Protein AF-A0A7S4FKG0-F1 (afdb_monomer_lite)

pLDDT: mean 72.81, std 17.17, range [28.19, 90.19]

Secondary structure (DSSP, 8-state):
----------------SS------------THHHHHHHHHHHHHHHHHHHHHHHHSTT-EEEEEETTEEEEE----TTS--HHHHHHHHHHHHHHHHHTT---------S--EEEEE-STT--EEEEESHHHHHHHHHH-

Structure (mmCIF, N/CA/C/O backbone):
data_AF-A0A7S4FKG0-F1
#
_entry.id   AF-A0A7S4FKG0-F1
#
loop_
_atom_site.group_PDB
_atom_site.id
_atom_site.type_symbol
_atom_site.label_atom_id
_atom_site.label_alt_id
_atom_site.label_comp_id
_atom_site.label_asym_id
_atom_site.label_entity_id
_atom_site.label_seq_id
_atom_site.pdbx_PDB_ins_code
_atom_site.Cartn_x
_atom_site.Cartn_y
_atom_site.Cartn_z
_atom_site.occupancy
_atom_site.B_iso_or_equiv
_atom_site.auth_seq_id
_atom_site.auth_comp_id
_atom_site.auth_asym_id
_atom_site.auth_atom_id
_atom_site.pdbx_PDB_model_num
ATOM 1 N N . TRP A 1 1 ? -13.469 0.444 3.659 1.00 45.72 1 TRP A N 1
ATOM 2 C CA . TRP A 1 1 ? -13.979 1.817 3.658 1.00 45.72 1 TRP A CA 1
ATOM 3 C C . TRP A 1 1 ? -13.890 2.332 5.076 1.00 45.72 1 TRP A C 1
ATOM 5 O O . TRP A 1 1 ? -14.693 1.904 5.900 1.00 45.72 1 TRP A O 1
ATOM 15 N N . CYS A 1 2 ? -12.915 3.187 5.388 1.00 30.42 2 CYS A N 1
ATOM 16 C CA . CYS A 1 2 ? -12.925 3.907 6.658 1.00 30.42 2 CYS A CA 1
ATOM 17 C C . CYS A 1 2 ? -13.657 5.238 6.437 1.00 30.42 2 CYS A C 1
ATOM 19 O O . CYS A 1 2 ? -13.076 6.315 6.373 1.00 30.42 2 CYS A O 1
ATOM 21 N N . SER A 1 3 ? -14.977 5.160 6.251 1.00 29.14 3 SER A N 1
ATOM 22 C CA . SER A 1 3 ? -15.832 6.344 6.181 1.00 29.14 3 SER A CA 1
ATOM 23 C C . SER A 1 3 ? -16.390 6.629 7.571 1.00 29.14 3 SER A C 1
ATOM 25 O O . SER A 1 3 ? -17.367 6.015 7.997 1.00 29.14 3 SER A O 1
ATOM 27 N N . VAL A 1 4 ? -15.771 7.564 8.293 1.00 29.83 4 VAL A N 1
ATOM 28 C CA . VAL A 1 4 ? -16.298 8.040 9.578 1.00 29.83 4 VAL A CA 1
ATOM 29 C C . VAL A 1 4 ? -17.438 9.021 9.303 1.00 29.83 4 VAL A C 1
ATOM 31 O O . VAL A 1 4 ? -17.215 10.204 9.060 1.00 29.83 4 VAL A O 1
ATOM 34 N N . MET A 1 5 ? -18.681 8.534 9.333 1.00 28.19 5 MET A N 1
ATOM 35 C CA . MET A 1 5 ? -19.872 9.385 9.283 1.00 28.19 5 MET A CA 1
ATOM 36 C C . MET A 1 5 ? -20.449 9.531 10.695 1.00 28.19 5 MET A C 1
ATOM 38 O O . MET A 1 5 ? -21.168 8.663 11.185 1.00 28.19 5 MET A O 1
ATOM 42 N N . ALA A 1 6 ? -20.130 10.636 11.367 1.00 32.50 6 ALA A N 1
ATOM 43 C CA . ALA A 1 6 ? -20.770 11.011 12.624 1.00 32.50 6 ALA A CA 1
ATOM 44 C C . ALA A 1 6 ? -21.981 11.909 12.322 1.00 32.50 6 ALA A C 1
ATOM 46 O O . ALA A 1 6 ? -21.822 13.102 12.072 1.00 32.50 6 ALA A O 1
ATOM 47 N N . VAL A 1 7 ? -23.196 11.349 12.326 1.00 32.44 7 VAL A N 1
ATOM 48 C CA . VAL A 1 7 ? -24.438 12.125 12.154 1.00 32.44 7 VAL A CA 1
ATOM 49 C C . VAL A 1 7 ? -25.259 12.084 13.436 1.00 32.44 7 VAL A C 1
ATOM 51 O O . VAL A 1 7 ? -25.705 11.022 13.862 1.00 32.44 7 VAL A O 1
ATOM 54 N N . GLN A 1 8 ? -25.494 13.254 14.035 1.00 40.50 8 GLN A N 1
ATOM 55 C CA . GLN A 1 8 ? -26.495 13.428 15.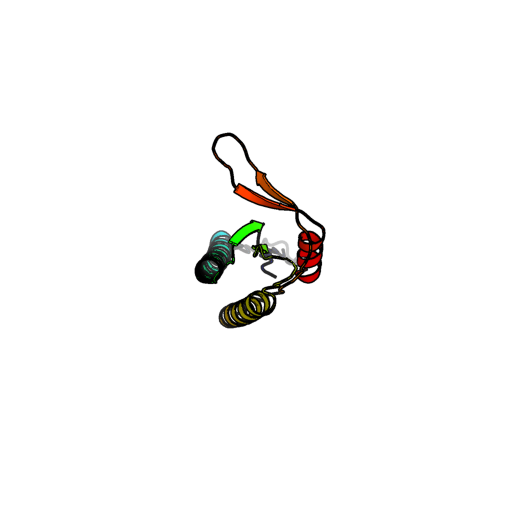085 1.00 40.50 8 GLN A CA 1
ATOM 56 C C . GLN A 1 8 ? -27.766 14.015 14.463 1.00 40.50 8 GLN A C 1
ATOM 58 O O . GLN A 1 8 ? -27.787 15.176 14.064 1.00 40.50 8 GLN A O 1
ATOM 63 N N . LEU A 1 9 ? -28.838 13.224 14.405 1.00 38.06 9 LEU A N 1
ATOM 64 C CA . LEU A 1 9 ? -30.168 13.716 14.051 1.00 38.06 9 LEU A CA 1
ATOM 65 C C . LEU A 1 9 ? -30.942 14.014 15.337 1.00 38.06 9 LEU A C 1
ATOM 67 O O . LEU A 1 9 ? -31.297 13.107 16.088 1.00 38.06 9 LEU A O 1
ATOM 71 N N . CYS A 1 10 ? -31.206 15.293 15.595 1.00 40.88 10 CYS A N 1
ATOM 72 C CA . CYS A 1 10 ? -32.186 15.703 16.593 1.00 40.88 10 CYS A CA 1
ATOM 73 C C . CYS A 1 10 ? -33.566 15.693 15.932 1.00 40.88 10 CYS A C 1
ATOM 75 O O . CYS A 1 10 ? -33.841 16.520 15.067 1.00 40.88 10 CYS A O 1
ATOM 77 N N . HIS A 1 11 ? -34.440 14.777 16.344 1.00 37.06 11 HIS A N 1
ATOM 78 C CA . HIS A 1 11 ? -35.851 14.843 15.989 1.00 37.06 11 HIS A CA 1
ATOM 79 C C . HIS A 1 11 ? -36.586 15.623 17.084 1.00 37.06 11 HIS A C 1
ATOM 81 O O . HIS A 1 11 ? -36.744 15.127 18.199 1.00 37.06 11 HIS A O 1
ATOM 87 N N . SER A 1 12 ? -37.044 16.842 16.797 1.00 41.50 12 SER A N 1
ATOM 88 C CA . SER A 1 12 ? -38.131 17.434 17.580 1.00 41.50 12 SER A CA 1
ATOM 89 C C . SER A 1 12 ? -39.399 16.679 17.199 1.00 41.50 12 SER A C 1
ATOM 91 O O . SER A 1 12 ? -39.858 16.812 16.063 1.00 41.50 12 SER A O 1
ATOM 93 N N . SER A 1 13 ? -39.936 15.833 18.087 1.00 40.78 13 SER A N 1
ATOM 94 C CA . SER A 1 13 ? -41.234 15.214 17.817 1.00 40.78 13 SER A CA 1
ATOM 95 C C . SER A 1 13 ? -42.268 16.301 17.556 1.00 40.78 13 SER A C 1
ATOM 97 O O . SER A 1 13 ? -42.317 17.310 18.263 1.00 40.78 13 SER A O 1
ATOM 99 N N . LEU A 1 14 ? -43.035 16.073 16.492 1.00 46.00 14 LEU A N 1
ATOM 100 C CA . LEU A 1 14 ? -44.157 16.877 16.047 1.00 46.00 14 LEU A CA 1
ATOM 101 C C . LEU A 1 14 ? -45.043 17.318 17.215 1.00 46.00 14 LEU A C 1
ATOM 103 O O . LEU A 1 14 ? -45.278 16.539 18.133 1.00 46.00 14 LEU A O 1
ATOM 107 N N . HIS A 1 15 ? -45.540 18.553 17.102 1.00 46.03 15 HIS A N 1
ATOM 108 C CA . HIS A 1 15 ? -46.751 19.083 17.729 1.00 46.03 15 HIS A CA 1
ATOM 109 C C . HIS A 1 15 ? -47.510 18.086 18.619 1.00 46.03 15 HIS A C 1
ATOM 111 O O . HIS A 1 15 ? -48.328 17.307 18.133 1.00 46.03 15 HIS A O 1
ATOM 117 N N . ASP A 1 16 ? -47.313 18.193 19.932 1.00 41.66 16 ASP A N 1
ATOM 118 C CA . ASP A 1 16 ? -48.343 17.781 20.876 1.00 41.66 16 ASP A CA 1
ATOM 119 C C . ASP A 1 16 ? -49.421 18.872 20.845 1.00 41.66 16 ASP A C 1
ATOM 121 O O . ASP A 1 16 ? -49.157 20.042 21.133 1.00 41.66 16 ASP A O 1
ATOM 125 N N . SER A 1 17 ? -50.650 18.520 20.466 1.00 52.38 17 SER A N 1
ATOM 126 C CA . SER A 1 17 ? -51.819 19.421 20.401 1.00 52.38 17 SER A CA 1
ATOM 127 C C . SER A 1 17 ? -52.256 19.9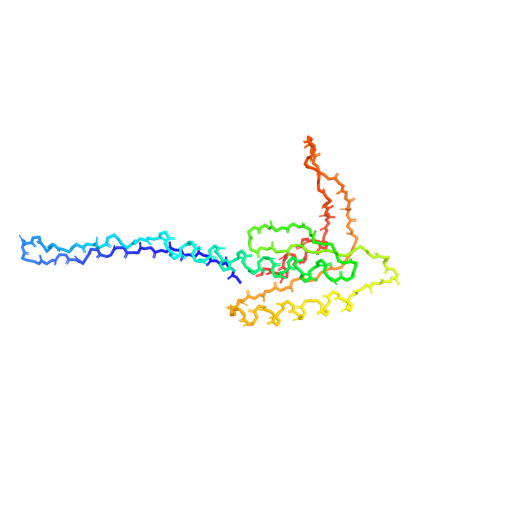89 21.764 1.00 52.38 17 SER A C 1
ATOM 129 O O . SER A 1 17 ? -53.303 20.622 21.882 1.00 52.38 17 SER A O 1
ATOM 131 N N . THR A 1 18 ? -51.454 19.800 22.806 1.00 56.50 18 THR A N 1
ATOM 132 C CA . THR A 1 18 ? -51.610 20.432 24.110 1.00 56.50 18 THR A CA 1
ATOM 133 C C . THR A 1 18 ? -50.400 21.329 24.327 1.00 56.50 18 THR A C 1
ATOM 135 O O . THR A 1 18 ? -49.311 20.817 24.556 1.00 56.50 18 THR A O 1
ATOM 138 N N . GLY A 1 19 ? -50.571 22.651 24.232 1.00 49.22 19 GLY A N 1
ATOM 139 C CA . GLY A 1 19 ? -49.508 23.666 24.308 1.00 49.22 19 GLY A CA 1
ATOM 140 C C . GLY A 1 19 ? -48.749 23.751 25.640 1.00 49.22 19 GLY A C 1
ATOM 141 O O . GLY A 1 19 ? -48.684 24.815 26.250 1.00 49.22 19 GLY A O 1
ATOM 142 N N . LYS A 1 20 ? -48.158 22.649 26.102 1.00 50.06 20 LYS A N 1
ATOM 143 C CA . LYS A 1 20 ? -47.177 22.602 27.180 1.00 50.06 20 LYS A CA 1
ATOM 144 C C . LYS A 1 20 ? -45.810 22.279 26.577 1.00 50.06 20 LYS A C 1
ATOM 146 O O . LYS A 1 20 ? -45.692 21.292 25.857 1.00 50.06 20 LYS A O 1
ATOM 151 N N . PRO A 1 21 ? -44.765 23.067 26.877 1.00 45.41 21 PRO A N 1
ATOM 152 C CA . PRO A 1 21 ? -43.414 22.720 26.472 1.00 45.41 21 PRO A CA 1
ATOM 153 C C . PRO A 1 21 ? -42.989 21.456 27.226 1.00 45.41 21 PRO A C 1
ATOM 155 O O . PRO A 1 21 ? -42.754 21.489 28.433 1.00 45.41 21 PRO A O 1
ATOM 158 N N . SER A 1 22 ? -42.894 20.324 26.528 1.00 47.12 22 SER A N 1
ATOM 159 C CA . SER A 1 22 ? -42.183 19.160 27.046 1.00 47.12 22 SER A CA 1
ATOM 160 C C . SER A 1 22 ? -40.712 19.547 27.193 1.00 47.12 22 SER A C 1
ATOM 162 O O . SER A 1 22 ? -40.046 19.833 26.195 1.00 47.12 22 SER A O 1
ATOM 164 N N . SER A 1 23 ? -40.190 19.574 28.422 1.00 48.03 23 SER A N 1
ATOM 165 C CA . SER A 1 23 ? -38.763 19.763 28.698 1.00 48.03 23 SER A CA 1
ATOM 166 C C . SER A 1 23 ? -37.979 18.504 28.310 1.00 48.03 23 SER A C 1
ATOM 168 O O . SER A 1 23 ? -37.405 17.797 29.136 1.00 48.03 23 SER A O 1
ATOM 170 N N . GLY A 1 24 ? -37.946 18.208 27.012 1.00 44.44 24 GLY A N 1
ATOM 171 C CA . GLY A 1 24 ? -37.021 17.251 26.431 1.00 44.44 24 GLY A CA 1
ATOM 172 C C . GLY A 1 24 ? -35.612 17.818 26.540 1.00 44.44 24 GLY A C 1
ATOM 173 O O . GLY A 1 24 ? -35.127 18.476 25.625 1.00 44.44 24 GLY A O 1
ATOM 174 N N . SER A 1 25 ? -34.962 17.604 27.685 1.00 41.88 25 SER A N 1
ATOM 175 C CA . SER A 1 25 ? -33.528 17.827 27.838 1.00 41.88 25 SER A CA 1
ATOM 176 C C . SER A 1 25 ? -32.816 16.899 26.857 1.00 41.88 25 SER A C 1
ATOM 178 O O . SER A 1 25 ? -32.592 15.720 27.134 1.00 41.88 25 SER A O 1
ATOM 180 N N . CYS A 1 26 ? -32.492 17.426 25.677 1.00 45.19 26 CYS A N 1
ATOM 181 C CA . CYS A 1 26 ? -31.544 16.800 24.776 1.00 45.19 26 CYS A CA 1
ATOM 182 C C . CYS A 1 26 ? -30.205 16.807 25.520 1.00 45.19 26 CYS A C 1
ATOM 184 O O . CYS A 1 26 ? -29.524 17.834 25.596 1.00 45.19 26 CYS A O 1
ATOM 186 N N . LYS A 1 27 ? -29.881 15.695 26.192 1.00 48.22 27 LYS A N 1
ATOM 187 C CA . LYS A 1 27 ? -28.590 15.523 26.857 1.00 48.22 27 LYS A CA 1
ATOM 188 C C . LYS A 1 27 ? -27.532 15.790 25.791 1.00 48.22 27 LYS A C 1
ATOM 190 O O . LYS A 1 27 ? -27.527 15.108 24.772 1.00 48.22 27 LYS A O 1
ATOM 195 N N . ARG A 1 28 ? -26.660 16.782 26.013 1.00 46.00 28 ARG A N 1
ATOM 196 C CA . ARG A 1 28 ? -25.444 16.991 25.214 1.00 46.00 28 ARG A CA 1
ATOM 197 C C . ARG A 1 28 ? -24.612 15.712 25.296 1.00 46.00 28 ARG A C 1
ATOM 199 O O . ARG A 1 28 ? -23.788 15.556 26.193 1.00 46.00 28 ARG A O 1
ATOM 206 N N . THR A 1 29 ? -24.866 14.755 24.417 1.00 54.12 29 THR A N 1
ATOM 207 C CA . THR A 1 29 ? -24.003 13.597 24.248 1.00 54.12 29 THR A CA 1
ATOM 208 C C . THR A 1 29 ? -22.719 14.098 23.622 1.00 54.12 29 THR A C 1
ATOM 210 O O . THR A 1 29 ? -22.731 14.764 22.593 1.00 54.12 29 THR A O 1
ATOM 213 N N . ASN A 1 30 ? -21.618 13.852 24.321 1.00 58.81 30 ASN A N 1
ATOM 214 C CA . ASN A 1 30 ? -20.293 14.347 23.997 1.00 58.81 30 ASN A CA 1
ATOM 215 C C . ASN A 1 30 ? -19.782 13.653 22.716 1.00 58.81 30 ASN A C 1
ATOM 217 O O . ASN A 1 30 ? -19.162 12.594 22.789 1.00 58.81 30 ASN A O 1
ATOM 221 N N . ILE A 1 31 ? -20.113 14.234 21.556 1.00 54.53 31 ILE A N 1
ATOM 222 C CA . ILE A 1 31 ? -19.832 13.747 20.185 1.00 54.53 31 ILE A CA 1
ATOM 223 C C . ILE A 1 31 ? -18.324 13.561 19.936 1.00 54.53 31 ILE A C 1
ATOM 225 O O . ILE A 1 31 ? -17.920 12.839 19.031 1.00 54.53 31 ILE A O 1
ATOM 229 N N . LEU A 1 32 ? -17.485 14.172 20.775 1.00 62.31 32 LEU A N 1
ATOM 230 C CA . LEU A 1 32 ? -16.035 14.039 20.709 1.00 62.31 32 LEU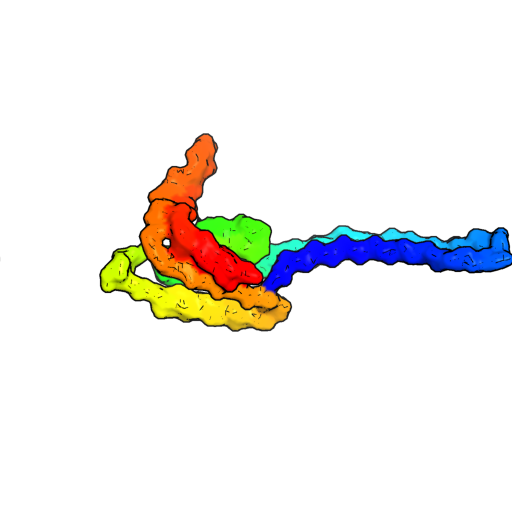 A CA 1
ATOM 231 C C . LEU A 1 32 ? -15.574 12.604 20.991 1.00 62.31 32 LEU A C 1
ATOM 233 O O . LEU A 1 32 ? -14.690 12.117 20.299 1.00 62.31 32 LEU A O 1
ATOM 237 N N . ARG A 1 33 ? -16.222 11.873 21.911 1.00 70.44 33 ARG A N 1
ATOM 238 C CA . ARG A 1 33 ? -15.737 10.535 22.303 1.00 70.44 33 ARG A CA 1
ATOM 239 C C . ARG A 1 33 ? -15.835 9.485 21.182 1.00 70.44 33 ARG A C 1
ATOM 241 O O . ARG A 1 33 ? -14.880 8.733 21.012 1.00 70.44 33 ARG A O 1
ATOM 248 N N . PRO A 1 34 ? -16.943 9.385 20.413 1.00 71.94 34 PRO A N 1
ATOM 249 C CA . PRO A 1 34 ? -16.997 8.480 19.262 1.00 71.94 34 PRO A CA 1
ATOM 250 C C . PRO A 1 34 ? -15.999 8.837 18.154 1.00 71.94 34 PRO A C 1
ATOM 252 O O . PRO A 1 34 ? -15.433 7.937 17.542 1.00 71.94 34 PRO A O 1
ATOM 255 N N . LEU A 1 35 ? -15.764 10.132 17.914 1.00 72.81 35 LEU A N 1
ATOM 256 C CA . LEU A 1 35 ? -14.808 10.595 16.907 1.00 72.81 35 LEU A CA 1
ATOM 257 C C . LEU A 1 35 ? -13.360 10.292 17.315 1.00 72.81 35 LEU A C 1
ATOM 259 O O . LEU A 1 35 ? -12.603 9.760 16.513 1.00 72.81 35 LEU A O 1
ATOM 263 N N . GLU A 1 36 ? -12.992 10.585 18.563 1.00 78.62 36 GLU A N 1
ATOM 264 C CA . GLU A 1 36 ? -11.676 10.263 19.132 1.00 78.62 36 GLU A CA 1
ATOM 265 C C . GLU A 1 36 ? -11.387 8.763 19.049 1.00 78.62 36 GLU A C 1
ATOM 267 O O . GLU A 1 36 ? -10.291 8.365 18.664 1.00 78.62 36 GLU A O 1
ATOM 272 N N . ARG A 1 37 ? -12.389 7.924 19.343 1.00 79.00 37 ARG A N 1
ATOM 273 C CA . ARG A 1 37 ? -12.258 6.471 19.212 1.00 79.00 37 ARG A CA 1
ATOM 274 C C . ARG A 1 37 ? -12.027 6.043 17.763 1.00 79.00 37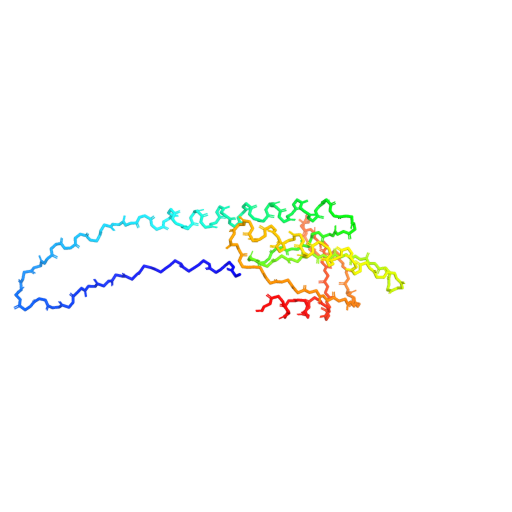 ARG A C 1
ATOM 276 O O . ARG A 1 37 ? -11.115 5.265 17.519 1.00 79.00 37 ARG A O 1
ATOM 283 N N . ALA A 1 38 ? -12.801 6.571 16.814 1.00 77.19 38 ALA A N 1
ATOM 284 C CA . ALA A 1 38 ? -12.644 6.235 15.398 1.00 77.19 38 ALA A CA 1
ATOM 285 C C . ALA A 1 38 ? -11.270 6.663 14.850 1.00 77.19 38 ALA A C 1
ATOM 287 O O . ALA A 1 38 ? -10.636 5.915 14.112 1.00 77.19 38 ALA A O 1
ATOM 288 N N . LEU A 1 39 ? -10.785 7.845 15.249 1.00 79.94 39 LEU A N 1
ATOM 289 C CA . LEU A 1 39 ? -9.446 8.319 14.891 1.00 79.94 39 LEU A CA 1
ATOM 290 C C . LEU A 1 39 ? -8.348 7.444 15.506 1.00 79.94 39 LEU A C 1
ATOM 292 O O . LEU A 1 39 ? -7.379 7.136 14.821 1.00 79.94 39 LEU A O 1
ATOM 296 N N . SER A 1 40 ? -8.515 7.013 16.760 1.00 83.56 40 SER A N 1
ATOM 297 C CA . SER A 1 40 ? -7.580 6.098 17.427 1.00 83.56 40 SER A CA 1
ATOM 298 C C . SER A 1 40 ? -7.517 4.741 16.725 1.00 83.56 40 SER A C 1
ATOM 300 O O . SER A 1 40 ? -6.430 4.241 16.465 1.00 83.56 40 SER A O 1
ATOM 302 N N . GLU A 1 41 ? -8.666 4.157 16.375 1.00 82.19 41 GLU A N 1
ATOM 303 C CA . GLU A 1 41 ? -8.733 2.876 15.657 1.00 82.19 41 GLU A CA 1
ATOM 304 C C . GLU A 1 41 ? -8.097 2.973 14.262 1.00 82.19 41 GLU A C 1
ATOM 306 O O . GLU A 1 41 ? -7.366 2.073 13.845 1.00 82.19 41 GLU A O 1
ATOM 311 N N . MET A 1 42 ? -8.318 4.088 13.559 1.00 79.94 42 MET A N 1
ATOM 312 C CA . MET A 1 42 ? -7.666 4.363 12.281 1.00 79.94 42 MET A CA 1
ATOM 313 C C . MET A 1 42 ? -6.149 4.495 12.457 1.00 79.94 42 MET A C 1
ATOM 315 O O . MET A 1 42 ? -5.395 3.883 11.709 1.00 79.94 42 MET A O 1
ATOM 319 N N . GLN A 1 43 ? -5.686 5.227 13.471 1.00 83.31 43 GLN A N 1
ATOM 320 C CA . GLN A 1 43 ? -4.259 5.404 13.726 1.00 83.31 43 GLN A CA 1
ATOM 321 C C . GLN A 1 43 ? -3.558 4.083 14.082 1.00 83.31 43 GLN A C 1
ATOM 323 O O . GLN A 1 43 ? -2.504 3.793 13.524 1.00 83.31 43 GLN A O 1
ATOM 328 N N . GLU A 1 44 ? -4.160 3.241 14.925 1.00 85.25 44 GLU A N 1
ATOM 329 C CA . GLU A 1 44 ? -3.634 1.899 15.220 1.00 85.25 44 GLU A CA 1
ATOM 330 C C . GLU A 1 44 ? -3.522 1.039 13.954 1.00 85.25 44 GLU A C 1
ATOM 332 O O . GLU A 1 44 ? -2.543 0.317 13.758 1.00 85.25 44 GLU A O 1
ATOM 337 N N . PHE A 1 45 ? -4.520 1.118 13.071 1.00 84.31 45 PHE A N 1
ATOM 338 C CA . PHE A 1 45 ? -4.491 0.404 11.800 1.00 84.31 45 PHE A CA 1
ATOM 339 C C . PHE A 1 45 ? -3.385 0.933 10.874 1.00 84.31 45 PHE A C 1
ATOM 341 O O . PHE A 1 45 ? -2.690 0.138 10.241 1.00 84.31 45 PHE A O 1
ATOM 348 N N . HIS A 1 46 ? -3.173 2.253 10.840 1.00 83.25 46 HIS A N 1
ATOM 349 C CA . HIS A 1 46 ? -2.079 2.877 10.093 1.00 83.25 46 HIS A CA 1
ATOM 350 C C . HIS A 1 46 ? -0.710 2.390 10.578 1.00 83.25 46 HIS A C 1
ATOM 352 O O . HIS A 1 46 ? 0.099 1.944 9.767 1.00 83.25 46 HIS A O 1
ATOM 358 N N . GLU A 1 47 ? -0.478 2.395 11.892 1.00 85.19 47 GLU A N 1
ATOM 359 C CA . GLU A 1 47 ? 0.782 1.941 12.491 1.00 85.19 47 GLU A CA 1
ATOM 360 C C . GLU A 1 47 ? 1.074 0.468 12.168 1.00 85.19 47 GLU A C 1
ATOM 362 O O . GLU A 1 47 ? 2.212 0.101 11.864 1.00 85.19 47 GLU A O 1
ATOM 367 N N . MET A 1 48 ? 0.042 -0.381 12.161 1.00 85.12 48 MET A N 1
ATOM 368 C CA . MET A 1 48 ? 0.181 -1.786 11.777 1.00 85.12 48 MET A CA 1
ATOM 369 C C . MET A 1 48 ? 0.566 -1.960 10.303 1.00 85.12 48 MET A C 1
ATOM 371 O O . MET A 1 48 ? 1.444 -2.768 9.990 1.00 85.12 48 MET A O 1
ATOM 375 N N . ILE A 1 49 ? -0.064 -1.207 9.396 1.00 84.69 49 ILE A N 1
ATOM 376 C CA . ILE A 1 49 ? 0.276 -1.250 7.969 1.00 84.69 49 ILE A CA 1
ATOM 377 C C . ILE A 1 49 ? 1.708 -0.756 7.751 1.00 84.69 49 ILE A C 1
ATOM 379 O O . ILE A 1 49 ? 2.481 -1.436 7.076 1.00 84.69 49 ILE A O 1
ATOM 383 N N . ASP A 1 50 ? 2.101 0.355 8.371 1.00 83.00 50 ASP A N 1
ATOM 384 C CA . ASP A 1 50 ? 3.464 0.889 8.273 1.00 83.00 50 ASP A CA 1
ATOM 385 C C . ASP A 1 50 ? 4.510 -0.118 8.784 1.00 83.00 50 ASP A C 1
ATOM 387 O O . ASP A 1 50 ? 5.568 -0.312 8.170 1.00 83.00 50 ASP A O 1
ATOM 391 N N . GLN A 1 51 ? 4.207 -0.844 9.865 1.00 85.00 51 GLN A N 1
ATOM 392 C CA . GLN A 1 51 ? 5.075 -1.907 10.370 1.00 85.00 51 GLN A CA 1
ATOM 393 C C . GLN A 1 51 ? 5.186 -3.088 9.389 1.00 85.00 51 GLN A C 1
ATOM 395 O O . GLN A 1 51 ? 6.271 -3.636 9.176 1.00 85.00 51 GLN A O 1
ATOM 400 N N . MET A 1 52 ? 4.088 -3.483 8.745 1.00 84.12 52 MET A N 1
ATOM 401 C CA . MET A 1 52 ? 4.115 -4.535 7.725 1.00 84.12 52 MET A CA 1
ATOM 402 C C . MET A 1 52 ? 4.895 -4.115 6.476 1.00 84.12 52 MET A C 1
ATOM 404 O O . MET A 1 52 ? 5.658 -4.911 5.924 1.00 84.12 52 MET A O 1
ATOM 408 N N . LEU A 1 53 ? 4.734 -2.867 6.035 1.00 82.44 53 LEU A N 1
ATOM 409 C CA . LEU A 1 53 ? 5.445 -2.332 4.876 1.00 82.44 53 LEU A CA 1
ATOM 410 C C . LEU A 1 53 ? 6.946 -2.219 5.144 1.00 82.44 53 LEU A C 1
ATOM 412 O O . LEU A 1 53 ? 7.738 -2.658 4.315 1.00 82.44 53 LEU A O 1
ATOM 416 N N . SER A 1 54 ? 7.342 -1.718 6.317 1.00 81.94 54 SER A N 1
ATOM 417 C CA . SER A 1 54 ? 8.757 -1.570 6.698 1.00 81.94 54 SER A CA 1
ATOM 418 C C . SER A 1 54 ? 9.493 -2.900 6.882 1.00 81.94 54 SER A C 1
ATOM 420 O O . SER A 1 54 ? 10.711 -2.959 6.718 1.00 81.94 54 SER A O 1
ATOM 422 N N . THR A 1 55 ? 8.771 -3.979 7.191 1.00 84.31 55 THR A N 1
ATOM 423 C CA . THR A 1 55 ? 9.345 -5.329 7.326 1.00 84.31 55 THR A CA 1
ATOM 424 C C . THR A 1 55 ? 9.291 -6.145 6.035 1.00 84.31 55 THR A C 1
ATOM 426 O O . THR A 1 55 ? 9.901 -7.214 5.963 1.00 84.31 55 THR A O 1
ATOM 429 N N . THR A 1 56 ? 8.603 -5.658 4.997 1.00 79.81 56 THR A N 1
ATOM 430 C CA . THR A 1 56 ? 8.523 -6.345 3.707 1.00 79.81 56 THR A CA 1
ATOM 431 C C . THR A 1 56 ? 9.716 -5.959 2.829 1.00 79.81 56 THR A C 1
ATOM 433 O O . THR A 1 56 ? 9.881 -4.782 2.502 1.00 79.81 56 THR A O 1
ATOM 436 N N . PRO A 1 57 ? 10.550 -6.924 2.394 1.00 73.75 57 PRO A N 1
ATOM 437 C CA . PRO A 1 57 ? 11.701 -6.623 1.553 1.00 73.75 57 PRO A CA 1
ATOM 438 C C . PRO A 1 57 ? 11.294 -5.871 0.284 1.00 73.75 57 PRO A C 1
ATOM 440 O O . PRO A 1 57 ? 10.354 -6.273 -0.400 1.00 73.75 57 PRO A O 1
ATOM 443 N N . LEU A 1 58 ? 12.044 -4.812 -0.042 1.00 71.06 58 LEU A N 1
ATOM 444 C CA . LEU A 1 58 ? 11.918 -4.032 -1.283 1.00 71.06 58 LEU A CA 1
ATOM 445 C C . LEU A 1 58 ? 10.598 -3.265 -1.445 1.00 71.06 58 LEU A C 1
ATOM 447 O O . LEU A 1 58 ? 10.362 -2.684 -2.507 1.00 71.06 58 LEU A O 1
ATOM 451 N N . MET A 1 59 ? 9.767 -3.226 -0.403 1.00 79.06 59 MET A N 1
ATOM 452 C CA . MET A 1 59 ? 8.619 -2.336 -0.334 1.00 79.06 59 MET A CA 1
ATOM 453 C C . MET A 1 59 ? 9.025 -1.001 0.270 1.00 79.06 59 MET A C 1
ATOM 455 O O . MET A 1 59 ? 9.775 -0.916 1.238 1.00 79.06 59 MET A O 1
ATOM 459 N N . THR A 1 60 ? 8.515 0.061 -0.325 1.00 72.56 60 THR A N 1
ATOM 460 C CA . THR A 1 60 ? 8.610 1.419 0.183 1.00 72.56 60 THR A CA 1
ATOM 461 C C . THR A 1 60 ? 7.195 1.873 0.492 1.00 72.56 60 THR A C 1
ATOM 463 O O . THR A 1 60 ? 6.326 1.881 -0.386 1.00 72.56 60 THR A O 1
ATOM 466 N N . ALA A 1 61 ? 6.955 2.212 1.757 1.00 70.69 61 ALA A N 1
ATOM 467 C CA . ALA A 1 61 ? 5.756 2.941 2.130 1.00 70.69 61 ALA A CA 1
ATOM 468 C C . ALA A 1 61 ? 5.829 4.313 1.454 1.00 70.69 61 ALA A C 1
ATOM 470 O O . ALA A 1 61 ? 6.819 5.028 1.603 1.00 70.69 61 ALA A O 1
ATOM 471 N N . GLY A 1 62 ? 4.827 4.628 0.640 1.00 67.94 62 GLY A N 1
ATOM 472 C CA . GLY A 1 62 ? 4.734 5.910 -0.038 1.00 67.94 62 GLY A CA 1
ATOM 473 C C . GLY A 1 62 ? 4.076 6.927 0.882 1.00 67.94 62 GLY A C 1
ATOM 474 O O . GLY A 1 62 ? 4.689 7.454 1.807 1.00 67.94 62 GLY A O 1
ATOM 475 N N . HIS A 1 63 ? 2.801 7.200 0.619 1.00 67.94 63 HIS A N 1
ATOM 476 C CA . HIS A 1 63 ? 2.023 8.193 1.346 1.00 67.94 63 HIS A CA 1
ATOM 477 C C . HIS A 1 63 ? 0.630 7.667 1.692 1.00 67.94 63 HIS A C 1
ATOM 479 O O . HIS A 1 63 ? 0.025 6.921 0.920 1.00 67.94 63 HIS A O 1
ATOM 485 N N . CYS A 1 64 ? 0.119 8.111 2.838 1.00 67.75 64 CYS A N 1
ATOM 486 C CA . CYS A 1 64 ? -1.260 7.894 3.256 1.00 67.75 64 CYS A CA 1
ATOM 487 C C . CYS A 1 64 ? -2.076 9.152 2.939 1.00 67.75 64 CYS A C 1
ATOM 489 O O . CYS A 1 64 ? -1.691 10.255 3.334 1.00 67.75 64 CYS A O 1
ATOM 491 N N . VAL A 1 65 ? -3.193 9.004 2.228 1.00 70.88 65 VAL A N 1
ATOM 492 C CA . VAL A 1 65 ? -4.127 10.101 1.934 1.00 70.88 65 VAL A CA 1
ATOM 493 C C . VAL A 1 65 ? -5.494 9.714 2.479 1.00 70.88 65 VAL A C 1
ATOM 495 O O . VAL A 1 65 ? -6.199 8.906 1.882 1.00 70.88 65 VAL A O 1
ATOM 498 N N . GLY A 1 66 ? -5.861 10.274 3.634 1.00 76.19 66 GLY A N 1
ATOM 499 C CA . GLY A 1 66 ? -7.047 9.821 4.363 1.00 76.19 66 GLY A CA 1
ATOM 500 C C . GLY A 1 66 ? -6.869 8.375 4.827 1.00 76.19 66 GLY A C 1
ATOM 501 O O . GLY A 1 66 ? -5.905 8.086 5.530 1.00 76.19 66 GLY A O 1
ATOM 502 N N . ASP A 1 67 ? -7.771 7.489 4.404 1.00 76.19 67 ASP A N 1
ATOM 503 C CA . ASP A 1 67 ? -7.757 6.044 4.673 1.00 76.19 67 ASP A CA 1
ATOM 504 C C . ASP A 1 67 ? -7.109 5.208 3.550 1.00 76.19 67 ASP A C 1
ATOM 506 O O . ASP A 1 67 ? -7.133 3.976 3.594 1.00 76.19 67 ASP A O 1
ATOM 510 N N . ILE A 1 68 ? -6.526 5.861 2.538 1.00 81.88 68 ILE A N 1
ATOM 511 C CA . ILE A 1 68 ? -5.837 5.206 1.422 1.00 81.88 68 ILE A CA 1
ATOM 512 C C . ILE A 1 68 ? -4.342 5.122 1.714 1.00 81.88 68 ILE A C 1
ATOM 514 O O . ILE A 1 68 ? -3.684 6.142 1.926 1.00 81.88 68 ILE A O 1
ATOM 518 N N . PHE A 1 69 ? -3.795 3.911 1.623 1.00 83.88 69 PHE A N 1
ATOM 519 C CA . PHE A 1 69 ? -2.369 3.633 1.758 1.00 83.88 69 PHE A CA 1
ATOM 520 C C . PHE A 1 69 ? -1.753 3.354 0.396 1.00 83.88 69 PHE A C 1
ATOM 522 O O . PHE A 1 69 ? -2.147 2.408 -0.289 1.00 83.88 69 PHE A O 1
ATOM 529 N N . LEU A 1 70 ? -0.753 4.146 0.020 1.00 85.00 70 LEU A N 1
ATOM 530 C CA . LEU A 1 70 ? 0.056 3.876 -1.158 1.00 85.00 70 LEU A CA 1
ATOM 531 C C . LEU A 1 70 ? 1.379 3.234 -0.739 1.00 85.00 70 LEU A C 1
ATOM 533 O O . LEU A 1 70 ? 2.174 3.839 -0.023 1.00 85.00 70 LEU A O 1
ATOM 537 N N . ALA A 1 71 ? 1.643 2.037 -1.252 1.00 87.06 71 ALA A N 1
ATOM 538 C CA . ALA A 1 71 ? 2.937 1.374 -1.158 1.00 87.06 71 ALA A CA 1
ATOM 539 C C . ALA A 1 71 ? 3.425 1.004 -2.555 1.00 87.06 71 ALA A C 1
ATOM 541 O O . ALA A 1 71 ? 2.626 0.726 -3.453 1.00 87.06 71 ALA A O 1
ATOM 542 N N . HIS A 1 72 ? 4.739 0.993 -2.743 1.00 85.69 72 HIS A N 1
ATOM 543 C CA . HIS A 1 72 ? 5.329 0.624 -4.018 1.00 85.69 72 HIS A CA 1
ATOM 544 C C . HIS A 1 72 ? 6.615 -0.167 -3.838 1.00 85.69 72 HIS A C 1
ATOM 546 O O . HIS A 1 72 ? 7.307 -0.069 -2.831 1.00 85.69 72 HIS A O 1
ATOM 552 N N . THR A 1 73 ? 6.970 -0.918 -4.870 1.00 83.25 73 THR A N 1
ATOM 553 C CA . THR A 1 73 ? 8.282 -1.538 -5.007 1.00 83.25 73 THR A CA 1
ATOM 554 C C . THR A 1 73 ? 8.827 -1.173 -6.379 1.00 83.25 73 THR A C 1
ATOM 556 O O . THR A 1 73 ? 8.085 -1.142 -7.362 1.00 83.25 73 THR A O 1
ATOM 559 N N . LEU A 1 74 ? 10.108 -0.821 -6.433 1.00 74.50 74 LEU A N 1
ATOM 560 C CA . LEU A 1 74 ? 10.804 -0.560 -7.685 1.00 74.50 74 LEU A CA 1
ATOM 561 C C . LEU A 1 74 ? 11.591 -1.818 -8.037 1.00 74.50 74 LEU A C 1
ATOM 563 O O . LEU A 1 74 ? 12.462 -2.247 -7.282 1.00 74.50 74 LEU A O 1
ATOM 567 N N . PHE A 1 75 ? 11.265 -2.415 -9.175 1.00 72.12 75 PHE A N 1
ATOM 568 C CA . PHE A 1 75 ? 11.933 -3.602 -9.690 1.00 72.12 75 PHE A CA 1
ATOM 569 C C . PHE A 1 75 ? 12.231 -3.436 -11.177 1.00 72.12 75 PHE A C 1
ATOM 571 O O . PHE A 1 75 ? 11.581 -2.654 -11.872 1.00 72.12 75 PHE A O 1
ATOM 578 N N . ASP A 1 76 ? 13.224 -4.184 -11.650 1.00 65.56 76 ASP A N 1
ATOM 579 C CA . ASP A 1 76 ? 13.510 -4.304 -13.076 1.00 65.56 76 ASP A CA 1
ATOM 580 C C . ASP A 1 76 ? 12.318 -4.968 -13.777 1.00 65.56 76 ASP A C 1
ATOM 582 O O . ASP A 1 76 ? 11.785 -5.964 -13.277 1.00 65.56 76 ASP A O 1
ATOM 586 N N . ILE A 1 77 ? 11.894 -4.428 -14.921 1.00 66.81 77 ILE A N 1
ATOM 587 C CA . ILE A 1 77 ? 10.727 -4.922 -15.662 1.00 66.81 77 ILE A CA 1
ATOM 588 C C . ILE A 1 77 ? 10.885 -6.399 -16.049 1.00 66.81 77 ILE A C 1
ATOM 590 O O . ILE A 1 77 ? 9.895 -7.127 -16.109 1.00 66.81 77 ILE A O 1
ATOM 594 N N . ASP A 1 78 ? 12.130 -6.853 -16.199 1.00 68.56 78 ASP A N 1
ATOM 595 C CA . ASP A 1 78 ? 12.479 -8.233 -16.530 1.00 68.56 78 ASP A CA 1
ATOM 596 C C . ASP A 1 78 ? 12.425 -9.186 -15.319 1.00 68.56 78 ASP A C 1
ATOM 598 O O . ASP A 1 78 ? 12.524 -10.406 -15.469 1.00 68.56 78 ASP A O 1
ATOM 602 N N . LYS A 1 79 ? 12.267 -8.657 -14.098 1.00 69.19 79 LYS A N 1
ATOM 603 C CA . LYS A 1 79 ? 12.191 -9.429 -12.845 1.00 69.19 79 LYS A CA 1
ATOM 604 C C . LYS A 1 79 ? 11.080 -8.905 -11.929 1.00 69.19 79 LYS A C 1
ATOM 606 O O . LYS A 1 79 ? 11.361 -8.401 -10.835 1.00 69.19 79 LYS A O 1
ATOM 611 N N . PRO A 1 80 ? 9.807 -9.041 -12.337 1.00 66.62 80 PRO A N 1
ATOM 612 C CA . PRO A 1 80 ? 8.692 -8.527 -11.562 1.00 66.62 80 PRO A CA 1
ATOM 613 C C . PRO A 1 80 ? 8.546 -9.253 -10.223 1.00 66.62 80 PRO A C 1
ATOM 615 O O . PRO A 1 80 ? 8.473 -10.480 -10.163 1.00 66.62 80 PRO A O 1
ATOM 618 N N . GLN A 1 81 ? 8.420 -8.491 -9.137 1.00 72.56 81 GLN A N 1
ATOM 619 C CA . GLN A 1 81 ? 8.204 -9.030 -7.786 1.00 72.56 81 GLN A CA 1
ATOM 620 C C . GLN A 1 81 ? 6.722 -9.183 -7.428 1.00 72.56 81 GLN A C 1
ATOM 622 O O . GLN A 1 81 ? 6.309 -8.977 -6.287 1.00 72.56 81 GLN A O 1
ATOM 627 N N . ILE A 1 82 ? 5.898 -9.545 -8.414 1.00 79.56 82 ILE A N 1
ATOM 628 C CA . ILE A 1 82 ? 4.437 -9.615 -8.264 1.00 79.56 82 ILE A CA 1
ATOM 629 C C . ILE A 1 82 ? 4.039 -10.570 -7.132 1.00 79.56 82 ILE A C 1
ATOM 631 O O . ILE A 1 82 ? 3.125 -10.263 -6.374 1.00 79.56 82 ILE A O 1
ATOM 635 N N . SER A 1 83 ? 4.745 -11.691 -6.962 1.00 82.75 83 SER A N 1
ATOM 636 C CA . SER A 1 83 ? 4.471 -12.648 -5.883 1.00 82.75 83 SER A CA 1
ATOM 637 C C . SER A 1 83 ? 4.611 -12.025 -4.491 1.00 82.75 83 SER A C 1
ATOM 639 O O . SER A 1 83 ? 3.746 -12.238 -3.645 1.00 82.75 83 SER A O 1
ATOM 641 N N . THR A 1 84 ? 5.647 -11.213 -4.263 1.00 81.75 84 THR A N 1
ATOM 642 C CA . THR A 1 84 ? 5.856 -10.481 -3.005 1.00 81.75 84 THR A CA 1
ATOM 643 C C . THR A 1 84 ? 4.723 -9.489 -2.754 1.00 81.75 84 THR A C 1
ATOM 645 O O . THR A 1 84 ? 4.175 -9.447 -1.654 1.00 81.75 84 THR A O 1
ATOM 648 N N . VAL A 1 85 ? 4.332 -8.731 -3.786 1.00 84.88 85 VAL A N 1
ATOM 649 C CA . VAL A 1 85 ? 3.252 -7.731 -3.712 1.00 84.88 85 VAL A CA 1
ATOM 650 C C . VAL A 1 85 ? 1.914 -8.399 -3.381 1.00 84.88 85 VAL A C 1
ATOM 652 O O . VAL A 1 85 ? 1.204 -7.958 -2.481 1.00 84.88 85 VAL A O 1
ATOM 655 N N . VAL A 1 86 ? 1.587 -9.499 -4.064 1.00 86.62 86 VAL A N 1
ATOM 656 C CA . VAL A 1 86 ? 0.353 -10.261 -3.828 1.00 86.62 86 VAL A CA 1
ATOM 657 C C . VAL A 1 86 ? 0.358 -10.891 -2.437 1.00 86.62 86 VAL A C 1
ATOM 659 O O . VAL A 1 86 ? -0.643 -10.823 -1.731 1.00 86.62 86 VAL A O 1
ATOM 662 N N . HIS A 1 87 ? 1.479 -11.468 -2.002 1.00 86.38 87 HIS A N 1
ATOM 663 C CA . HIS A 1 87 ? 1.572 -12.077 -0.677 1.00 86.38 87 HIS A CA 1
ATOM 664 C C . HIS A 1 87 ? 1.395 -11.049 0.448 1.00 86.38 87 HIS A C 1
ATOM 666 O O . HIS A 1 87 ? 0.707 -11.323 1.431 1.00 86.38 87 HIS A O 1
ATOM 672 N N . LEU A 1 88 ? 1.967 -9.852 0.291 1.00 86.06 88 LEU A N 1
ATOM 673 C CA . LEU A 1 88 ? 1.728 -8.734 1.201 1.00 86.06 88 LEU A CA 1
ATOM 674 C C . LEU A 1 88 ? 0.253 -8.309 1.196 1.00 86.06 88 LEU A C 1
ATOM 676 O O . LEU A 1 88 ? -0.321 -8.122 2.264 1.00 86.06 88 LEU A O 1
ATOM 680 N N . ALA A 1 89 ? -0.373 -8.200 0.022 1.00 88.62 89 ALA A N 1
ATOM 681 C CA . ALA A 1 89 ? -1.786 -7.847 -0.086 1.00 88.62 89 ALA A CA 1
ATOM 682 C C . ALA A 1 89 ? -2.697 -8.845 0.646 1.00 88.62 89 ALA A C 1
ATOM 684 O O . ALA A 1 89 ? -3.600 -8.428 1.365 1.00 88.62 89 ALA A O 1
ATOM 685 N N . MET A 1 90 ? -2.431 -10.150 0.539 1.00 88.88 90 MET A N 1
ATOM 686 C CA . MET A 1 90 ? -3.184 -11.155 1.301 1.00 88.88 90 MET A CA 1
ATOM 687 C C . MET A 1 90 ? -3.012 -10.968 2.811 1.00 88.88 90 MET A C 1
ATOM 689 O O . MET A 1 90 ? -4.001 -10.937 3.532 1.00 88.88 90 MET A O 1
ATOM 693 N N . LYS A 1 91 ? -1.781 -10.743 3.291 1.00 89.06 91 LYS A N 1
ATOM 694 C CA . LYS A 1 91 ? -1.542 -10.470 4.718 1.00 89.06 91 LYS A CA 1
ATOM 695 C C . LYS A 1 91 ? -2.264 -9.214 5.203 1.00 89.06 91 LYS A C 1
ATOM 697 O O . LYS A 1 91 ? -2.749 -9.187 6.328 1.00 89.06 91 LYS A O 1
ATOM 702 N N . LEU A 1 92 ? -2.318 -8.166 4.379 1.00 87.75 92 LEU A N 1
ATOM 703 C CA . LEU A 1 92 ? -3.049 -6.939 4.704 1.00 87.75 92 LEU A CA 1
ATOM 704 C C . LEU A 1 92 ? -4.556 -7.197 4.791 1.00 87.75 92 LEU A C 1
ATOM 706 O O . LEU A 1 92 ? -5.208 -6.660 5.682 1.00 87.75 92 LEU A O 1
ATOM 710 N N . ALA A 1 93 ? -5.097 -8.038 3.907 1.00 87.50 93 ALA A N 1
ATOM 711 C CA . ALA A 1 93 ? -6.490 -8.459 3.973 1.00 87.50 93 ALA A CA 1
ATOM 712 C C . ALA A 1 93 ? -6.782 -9.260 5.254 1.00 87.50 93 ALA A C 1
ATOM 714 O O . ALA A 1 93 ? -7.762 -8.958 5.930 1.00 87.50 93 ALA A O 1
ATOM 715 N N . ASP A 1 94 ? -5.903 -10.192 5.637 1.00 88.62 94 ASP A N 1
ATOM 716 C CA . ASP A 1 94 ? -6.032 -10.953 6.889 1.00 88.62 94 ASP A CA 1
ATOM 717 C C . ASP A 1 94 ? -6.024 -10.017 8.107 1.00 88.62 94 ASP A C 1
ATOM 719 O O . ASP A 1 94 ? -6.862 -10.115 9.001 1.00 88.62 94 ASP A O 1
ATOM 723 N N . VAL A 1 95 ? -5.099 -9.055 8.131 1.00 85.88 95 VAL A N 1
ATOM 724 C CA . VAL A 1 95 ? -5.015 -8.056 9.200 1.00 85.88 95 VAL A CA 1
ATOM 725 C C . VAL A 1 95 ? -6.268 -7.185 9.259 1.00 85.88 95 VAL A C 1
ATOM 727 O O . VAL A 1 95 ? -6.791 -6.942 10.349 1.00 85.88 95 VAL A O 1
ATOM 730 N N . ALA A 1 96 ? -6.780 -6.743 8.112 1.00 85.88 96 ALA A N 1
ATOM 731 C CA . ALA A 1 96 ? -8.020 -5.984 8.049 1.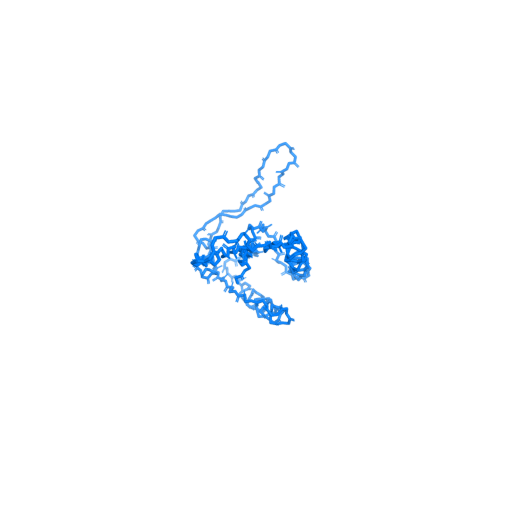00 85.88 96 ALA A CA 1
ATOM 732 C C . ALA A 1 96 ? -9.206 -6.791 8.602 1.00 85.88 96 ALA A C 1
ATOM 734 O O . ALA A 1 96 ? -9.986 -6.252 9.390 1.00 85.88 96 ALA A O 1
ATOM 735 N N . ASP A 1 97 ? -9.288 -8.086 8.290 1.00 85.62 97 ASP A N 1
ATOM 736 C CA . ASP A 1 97 ? -10.321 -8.986 8.810 1.00 85.62 97 ASP A CA 1
ATOM 737 C C . ASP A 1 97 ? -10.272 -9.089 10.345 1.00 85.62 97 ASP A C 1
ATOM 739 O O . ASP A 1 97 ? -11.288 -8.892 11.013 1.00 85.62 97 ASP A O 1
ATOM 743 N N . THR A 1 98 ? -9.077 -9.231 10.943 1.00 85.38 98 THR A N 1
ATOM 744 C CA . THR A 1 98 ? -8.932 -9.246 12.418 1.00 85.38 98 THR A CA 1
ATOM 745 C C . THR A 1 98 ? -9.408 -7.961 13.104 1.00 85.38 98 THR A C 1
ATOM 747 O O . THR A 1 98 ? -9.753 -7.974 14.288 1.00 85.38 98 THR A O 1
ATOM 750 N N . LYS A 1 99 ? -9.434 -6.845 12.370 1.00 81.06 99 LYS A N 1
ATOM 751 C CA . LYS A 1 99 ? -9.883 -5.532 12.845 1.00 81.06 99 LYS A CA 1
ATOM 752 C C . LYS A 1 99 ? -11.321 -5.211 12.427 1.00 81.06 99 LYS A C 1
ATOM 754 O O . LYS A 1 99 ? -11.782 -4.105 12.690 1.00 81.06 99 LYS A O 1
ATOM 759 N N . ASN A 1 100 ? -12.041 -6.155 11.808 1.00 80.94 100 ASN A N 1
ATOM 760 C CA . ASN A 1 100 ? -13.351 -5.931 11.185 1.00 80.94 100 ASN A CA 1
ATOM 761 C C . ASN A 1 100 ? -13.349 -4.742 10.201 1.00 80.94 100 ASN A C 1
ATOM 763 O O . ASN A 1 100 ? -14.355 -4.049 10.029 1.00 80.94 100 ASN A O 1
ATOM 767 N N . ALA A 1 101 ? -12.207 -4.484 9.565 1.00 79.38 101 ALA A N 1
ATOM 768 C CA . ALA A 1 101 ? -12.037 -3.416 8.599 1.00 79.38 101 ALA A CA 1
ATOM 769 C C . ALA A 1 101 ? -12.285 -3.955 7.187 1.00 79.38 101 ALA A C 1
ATOM 771 O O . ALA A 1 101 ? -11.658 -4.911 6.737 1.00 79.38 101 ALA A O 1
ATOM 772 N N . LEU A 1 102 ? -13.174 -3.300 6.440 1.00 81.56 102 LEU A N 1
ATOM 773 C CA . LEU A 1 102 ? -13.332 -3.592 5.017 1.00 81.56 102 LEU A CA 1
ATOM 774 C C . LEU A 1 102 ? -12.148 -3.000 4.248 1.00 81.56 102 LEU A C 1
ATOM 776 O O . LEU A 1 102 ? -12.054 -1.778 4.115 1.00 81.56 102 LEU A O 1
ATOM 780 N N . CYS A 1 103 ? -11.284 -3.851 3.703 1.00 83.12 103 CYS A N 1
ATOM 781 C CA . CYS A 1 103 ? -10.145 -3.442 2.885 1.00 83.12 103 CYS A CA 1
ATOM 782 C C . CYS A 1 103 ? -10.364 -3.838 1.418 1.00 83.12 103 CYS A C 1
ATOM 784 O O . CYS A 1 103 ? -10.790 -4.954 1.123 1.00 83.12 103 CYS A O 1
ATOM 786 N N . ARG A 1 104 ? -10.075 -2.921 0.488 1.00 87.56 104 ARG A N 1
ATOM 787 C CA . ARG A 1 104 ? -9.999 -3.204 -0.949 1.00 87.56 104 ARG A CA 1
ATOM 788 C C . ARG A 1 104 ? -8.592 -2.840 -1.406 1.00 87.56 104 ARG A C 1
ATOM 790 O O . ARG A 1 104 ? -8.136 -1.729 -1.163 1.00 87.56 104 ARG A O 1
ATOM 797 N N . ILE A 1 105 ? -7.904 -3.794 -2.024 1.00 89.62 105 ILE A N 1
ATOM 798 C CA . ILE A 1 105 ? -6.497 -3.649 -2.396 1.00 89.62 105 ILE A CA 1
ATOM 799 C C . ILE A 1 105 ? -6.399 -3.665 -3.915 1.00 89.62 105 ILE A C 1
ATOM 801 O O . ILE A 1 105 ? -6.681 -4.677 -4.555 1.00 89.62 105 ILE A O 1
ATOM 805 N N . GLY A 1 106 ? -5.993 -2.534 -4.485 1.00 90.19 106 GLY A N 1
ATOM 806 C CA . GLY A 1 106 ? -5.688 -2.411 -5.902 1.00 90.19 106 GLY A CA 1
ATOM 807 C C . GLY A 1 106 ? -4.198 -2.601 -6.160 1.00 90.19 106 GLY A C 1
ATOM 808 O O . GLY A 1 106 ? -3.368 -1.937 -5.544 1.00 90.19 106 GLY A O 1
ATOM 809 N N . ILE A 1 107 ? -3.851 -3.495 -7.085 1.00 89.50 107 ILE A N 1
ATOM 810 C CA . ILE A 1 107 ? -2.465 -3.741 -7.499 1.00 89.50 107 ILE A CA 1
ATOM 811 C C . ILE A 1 107 ? -2.357 -3.450 -8.991 1.00 89.50 107 ILE A C 1
ATOM 813 O O . ILE A 1 107 ? -3.153 -3.941 -9.790 1.00 89.50 107 ILE A O 1
ATOM 817 N N . ALA A 1 108 ? -1.346 -2.678 -9.373 1.00 88.69 108 ALA A N 1
ATOM 818 C CA . ALA A 1 108 ? -1.009 -2.443 -10.766 1.00 88.69 108 ALA A CA 1
ATOM 819 C C . ALA A 1 108 ? 0.508 -2.419 -10.945 1.00 88.69 108 ALA A C 1
ATOM 821 O O . ALA A 1 108 ? 1.256 -2.034 -10.048 1.00 88.69 108 ALA A O 1
ATOM 822 N N . THR A 1 109 ? 0.955 -2.820 -12.130 1.00 86.31 109 THR A N 1
ATOM 823 C CA . THR A 1 109 ? 2.367 -2.834 -12.514 1.00 86.31 109 THR A CA 1
ATOM 824 C C . THR A 1 109 ? 2.551 -2.069 -13.810 1.00 86.31 109 THR A C 1
ATOM 826 O O . THR A 1 109 ? 1.735 -2.185 -14.726 1.00 86.31 109 THR A O 1
ATOM 829 N N . GLY A 1 110 ? 3.644 -1.329 -13.918 1.00 86.12 110 GLY A N 1
ATOM 830 C CA . GLY A 1 110 ? 4.037 -0.673 -15.155 1.00 86.12 110 GLY A CA 1
ATOM 831 C C . GLY A 1 110 ? 5.111 0.371 -14.912 1.00 86.12 110 GLY A C 1
ATOM 832 O O . GLY A 1 110 ? 5.648 0.486 -13.811 1.00 86.12 110 GLY A O 1
ATOM 833 N N . LEU A 1 111 ? 5.406 1.137 -15.955 1.00 84.75 111 LEU A N 1
ATOM 834 C CA . LEU A 1 111 ? 6.385 2.211 -15.882 1.00 84.75 111 LEU A CA 1
ATOM 835 C C . LEU A 1 111 ? 5.825 3.386 -15.076 1.00 84.75 111 LEU A C 1
ATOM 837 O O . LEU A 1 111 ? 4.695 3.828 -15.293 1.00 84.75 111 LEU A O 1
ATOM 841 N N . VAL A 1 112 ? 6.645 3.892 -14.160 1.00 85.44 112 VAL A N 1
ATOM 842 C CA . VAL A 1 112 ? 6.356 5.065 -13.335 1.00 85.44 112 VAL A CA 1
ATOM 843 C C . VAL A 1 112 ? 7.525 6.038 -13.414 1.00 85.44 112 VAL A C 1
ATOM 845 O O . VAL A 1 112 ? 8.673 5.637 -13.597 1.00 85.44 112 VAL A O 1
ATOM 848 N N . MET A 1 113 ? 7.236 7.323 -13.250 1.00 84.31 113 MET A N 1
ATOM 849 C CA . MET A 1 113 ? 8.245 8.329 -12.955 1.00 84.31 113 MET A CA 1
ATOM 850 C C . MET A 1 113 ? 8.394 8.423 -11.441 1.00 84.31 113 MET A C 1
ATOM 852 O O . MET A 1 113 ? 7.445 8.790 -10.753 1.00 84.31 113 MET A O 1
ATOM 856 N N . GLY A 1 114 ? 9.568 8.068 -10.928 1.00 83.69 114 GLY A N 1
ATOM 857 C CA . GLY A 1 114 ? 9.928 8.255 -9.525 1.00 83.69 114 GLY A CA 1
ATOM 858 C C . GLY A 1 114 ? 10.850 9.456 -9.356 1.00 83.69 114 GLY A C 1
ATOM 859 O O . GLY A 1 114 ? 11.705 9.703 -10.207 1.00 83.69 114 GLY A O 1
ATOM 860 N N . GLY A 1 115 ? 10.701 10.189 -8.259 1.00 83.69 115 GLY A N 1
ATOM 861 C CA . GLY A 1 115 ? 11.580 11.306 -7.939 1.00 83.69 115 GLY A CA 1
ATOM 862 C C . GLY A 1 115 ? 11.388 11.804 -6.517 1.00 83.69 115 GLY A C 1
ATOM 863 O O . GLY A 1 115 ? 10.389 11.503 -5.868 1.00 83.69 115 GLY A O 1
ATOM 864 N N . THR A 1 116 ? 12.356 12.572 -6.034 1.00 85.19 116 THR A N 1
ATOM 865 C CA . THR A 1 116 ? 12.229 13.293 -4.769 1.00 85.19 116 THR A CA 1
ATOM 866 C C . THR A 1 116 ? 11.565 14.637 -5.039 1.00 85.19 116 THR A C 1
ATOM 868 O O . THR A 1 116 ? 12.058 15.421 -5.849 1.00 85.19 116 THR A O 1
ATOM 871 N N . PHE A 1 117 ? 10.442 14.895 -4.374 1.00 82.12 117 PHE A N 1
ATOM 872 C CA . PHE A 1 117 ? 9.661 16.117 -4.524 1.00 82.12 117 PHE A CA 1
ATOM 873 C C . PHE A 1 117 ? 9.490 16.800 -3.172 1.00 82.12 117 PHE A C 1
ATOM 875 O O . PHE A 1 117 ? 9.336 16.149 -2.141 1.00 82.12 117 PHE A O 1
ATOM 882 N N . GLY A 1 118 ? 9.497 18.128 -3.184 1.00 81.19 118 GLY A N 1
ATOM 883 C CA . GLY A 1 118 ? 9.390 18.948 -1.985 1.00 81.19 118 GLY A CA 1
ATOM 884 C C . GLY A 1 118 ? 10.340 20.133 -2.039 1.00 81.19 118 GLY A C 1
ATOM 885 O O . GLY A 1 118 ? 11.128 20.284 -2.969 1.00 81.19 118 GLY A O 1
ATOM 886 N N . SER A 1 119 ? 10.235 21.013 -1.052 1.00 84.19 119 SER A N 1
ATOM 887 C CA . SER A 1 119 ? 11.146 22.143 -0.888 1.00 84.19 119 SER A CA 1
ATOM 888 C C . SER A 1 119 ? 11.310 22.473 0.595 1.00 84.19 119 SER A C 1
ATOM 890 O O . SER A 1 119 ? 10.511 22.055 1.436 1.00 84.19 119 SER A O 1
ATOM 892 N N . GLY A 1 120 ? 12.385 23.188 0.939 1.00 77.62 120 GLY A N 1
ATOM 893 C CA . GLY A 1 120 ? 12.613 23.656 2.311 1.00 77.62 120 GLY A CA 1
ATOM 894 C C . GLY A 1 120 ? 12.850 22.539 3.336 1.00 77.62 120 GLY A C 1
ATOM 895 O O . GLY A 1 120 ? 12.405 22.657 4.474 1.00 77.62 120 GLY A O 1
ATOM 896 N N . GLY A 1 121 ? 13.512 21.445 2.939 1.00 77.75 121 GLY A N 1
ATOM 897 C CA . GLY A 1 121 ? 13.850 20.325 3.831 1.00 77.75 121 GLY A CA 1
ATOM 898 C C . GLY A 1 121 ? 12.709 19.336 4.098 1.00 77.75 121 GLY A C 1
ATOM 899 O O . GLY A 1 121 ? 12.871 18.433 4.913 1.00 77.75 121 GLY A O 1
ATOM 900 N N . ARG A 1 122 ? 11.563 19.482 3.421 1.00 77.75 122 ARG A N 1
ATOM 901 C CA . ARG A 1 122 ? 10.452 18.515 3.437 1.00 77.75 122 ARG A CA 1
ATOM 902 C C . ARG A 1 122 ? 10.354 17.806 2.094 1.00 77.75 122 ARG A C 1
ATOM 904 O O . ARG A 1 122 ? 9.412 18.013 1.336 1.00 77.75 122 ARG A O 1
ATOM 911 N N . GLU A 1 123 ? 11.379 17.030 1.792 1.00 82.44 123 GLU A N 1
ATOM 912 C CA . GLU A 1 123 ? 11.465 16.238 0.573 1.00 82.44 123 GLU A CA 1
ATOM 913 C C . GLU A 1 123 ? 10.965 14.814 0.832 1.00 82.44 123 GLU A C 1
ATOM 915 O O . GLU A 1 123 ? 11.347 14.188 1.820 1.00 82.44 123 GLU A O 1
ATOM 920 N N . SER A 1 124 ? 10.108 14.300 -0.052 1.00 78.00 124 SER A N 1
ATOM 921 C CA . SER A 1 124 ? 9.664 12.907 -0.038 1.00 78.00 124 SER A CA 1
ATOM 922 C C . SER A 1 124 ? 9.809 12.279 -1.416 1.00 78.00 124 SER A C 1
ATOM 924 O O . SER A 1 124 ? 9.641 12.937 -2.446 1.00 78.00 124 SER A O 1
ATOM 926 N N . PHE A 1 125 ? 10.142 10.991 -1.443 1.00 79.88 125 PHE A N 1
ATOM 927 C CA . PHE A 1 125 ? 10.138 10.234 -2.686 1.00 79.88 125 PHE A CA 1
ATOM 928 C C . PHE A 1 125 ? 8.693 9.947 -3.096 1.00 79.88 125 PHE A C 1
ATOM 930 O O . PHE A 1 125 ? 7.910 9.439 -2.296 1.00 79.88 125 PHE A O 1
ATOM 937 N N . GLN A 1 126 ? 8.336 10.278 -4.333 1.00 81.00 126 GLN A N 1
ATOM 938 C CA . GLN A 1 126 ? 6.997 10.075 -4.876 1.00 81.00 126 GLN A CA 1
ATOM 939 C C . GLN A 1 126 ? 7.078 9.402 -6.241 1.00 81.00 126 GLN A C 1
ATOM 941 O O . GLN A 1 126 ? 8.057 9.554 -6.978 1.00 81.00 126 GLN A O 1
ATOM 946 N N . ILE A 1 127 ? 6.018 8.670 -6.577 1.00 81.81 127 ILE A N 1
ATOM 947 C CA . ILE A 1 127 ? 5.860 8.006 -7.867 1.00 81.81 127 ILE A CA 1
ATOM 948 C C . ILE A 1 127 ? 4.620 8.528 -8.588 1.00 81.81 127 ILE A C 1
ATOM 950 O O . ILE A 1 127 ? 3.563 8.720 -7.990 1.00 81.81 127 ILE A O 1
ATOM 954 N N . PHE A 1 128 ? 4.750 8.718 -9.895 1.00 82.88 128 PHE A N 1
ATOM 955 C CA . PHE A 1 128 ? 3.685 9.180 -10.774 1.00 82.88 128 PHE A CA 1
ATOM 956 C C . PHE A 1 128 ? 3.582 8.270 -11.988 1.00 82.88 128 PHE A C 1
ATOM 958 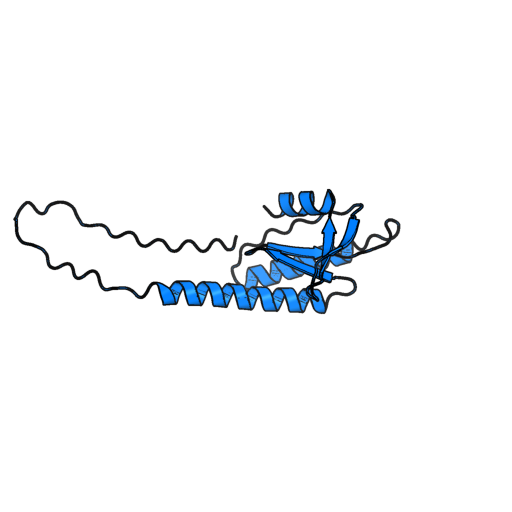O O . PHE A 1 128 ? 4.588 7.845 -12.554 1.00 82.88 128 PHE A O 1
ATOM 965 N N . GLY A 1 129 ? 2.362 7.994 -12.429 1.00 87.12 129 GLY A N 1
ATOM 966 C CA . GLY A 1 129 ? 2.136 7.258 -13.664 1.00 87.12 129 GLY A CA 1
ATOM 967 C C . GLY A 1 129 ? 0.792 6.555 -13.697 1.00 87.12 129 GLY A C 1
ATOM 968 O O . GLY A 1 129 ? 0.094 6.440 -12.691 1.00 87.12 129 GLY A O 1
ATOM 969 N N . GLU A 1 130 ? 0.468 6.036 -14.876 1.00 89.19 130 GLU A N 1
ATOM 970 C CA . GLU A 1 130 ? -0.738 5.246 -15.128 1.00 89.19 130 GLU A CA 1
ATOM 971 C C . GLU A 1 130 ? -0.920 4.066 -14.147 1.00 89.19 130 GLU A C 1
ATOM 973 O O . GLU A 1 130 ? -2.045 3.858 -13.687 1.00 89.19 130 GLU A O 1
ATOM 978 N N . PRO A 1 131 ? 0.132 3.320 -13.739 1.00 89.19 131 PRO A N 1
ATOM 979 C CA . PRO A 1 131 ? -0.032 2.255 -12.750 1.00 89.19 131 PRO A CA 1
ATOM 980 C C . PRO A 1 131 ? -0.566 2.755 -11.403 1.00 89.19 131 PRO A C 1
ATOM 982 O O . PRO A 1 131 ? -1.395 2.082 -10.799 1.00 89.19 131 PRO A O 1
ATOM 985 N N . VAL A 1 132 ? -0.157 3.947 -10.953 1.00 86.50 132 VAL A N 1
ATOM 986 C CA . VAL A 1 132 ? -0.643 4.534 -9.692 1.00 86.50 132 VAL A CA 1
ATOM 987 C C . VAL A 1 132 ? -2.143 4.813 -9.789 1.00 86.50 132 VAL A C 1
ATOM 989 O O . VAL A 1 132 ? -2.906 4.428 -8.906 1.00 86.50 132 VAL A O 1
ATOM 992 N N . MET A 1 133 ? -2.585 5.402 -10.904 1.00 87.25 133 MET A N 1
ATOM 993 C CA . MET A 1 133 ? -4.001 5.700 -11.139 1.00 87.25 133 MET A CA 1
ATOM 994 C C . MET A 1 133 ? -4.855 4.431 -11.232 1.00 87.25 133 MET A C 1
ATOM 996 O O . MET A 1 133 ? -5.925 4.374 -10.631 1.00 87.25 133 MET A O 1
ATOM 1000 N N . ARG A 1 134 ? -4.380 3.389 -11.928 1.00 87.44 134 ARG A N 1
ATOM 1001 C CA . ARG A 1 134 ? -5.096 2.104 -12.018 1.00 87.44 134 ARG A CA 1
ATOM 1002 C C . ARG A 1 134 ? -5.193 1.387 -10.680 1.00 87.44 134 ARG A C 1
ATOM 1004 O O . ARG A 1 134 ? -6.252 0.863 -10.355 1.00 87.44 134 ARG A O 1
ATOM 1011 N N . ALA A 1 135 ? -4.111 1.371 -9.900 1.00 88.50 135 ALA A N 1
ATOM 1012 C CA . ALA A 1 135 ? -4.135 0.783 -8.564 1.00 88.50 135 ALA A CA 1
ATOM 1013 C C . ALA A 1 135 ? -5.187 1.477 -7.685 1.00 88.50 135 ALA A C 1
ATOM 1015 O O . ALA A 1 135 ? -5.991 0.801 -7.050 1.00 88.50 135 ALA A O 1
ATOM 1016 N N . LEU A 1 136 ? -5.255 2.811 -7.724 1.00 86.38 136 LEU A N 1
ATOM 1017 C CA . LEU A 1 136 ? -6.284 3.575 -7.014 1.00 86.38 136 LEU A CA 1
ATOM 1018 C C . LEU A 1 136 ? -7.702 3.256 -7.510 1.00 86.38 136 LEU A C 1
ATOM 1020 O O . LEU A 1 136 ? -8.602 3.077 -6.697 1.00 86.38 136 LEU A O 1
ATOM 1024 N N . GLN A 1 137 ? -7.908 3.126 -8.824 1.00 87.25 137 GLN A N 1
ATOM 1025 C CA . GLN A 1 137 ? -9.208 2.742 -9.390 1.00 87.25 137 GLN A CA 1
ATOM 1026 C C . GLN A 1 137 ? -9.671 1.355 -8.935 1.00 87.25 137 GLN A C 1
ATOM 1028 O O . GLN A 1 137 ? -10.860 1.164 -8.716 1.00 87.25 137 GLN A O 1
ATOM 1033 N N . TYR A 1 138 ? -8.755 0.395 -8.783 1.00 84.50 138 TYR A N 1
ATOM 1034 C CA . TYR A 1 138 ? -9.079 -0.938 -8.266 1.00 84.50 138 TYR A CA 1
ATOM 1035 C C . TYR A 1 138 ? -9.277 -0.966 -6.745 1.00 84.50 138 TYR A C 1
ATOM 1037 O O . TYR A 1 138 ? -9.923 -1.880 -6.235 1.00 84.50 138 TYR A O 1
ATOM 1045 N N . ALA A 1 139 ? -8.701 -0.002 -6.022 1.00 82.50 139 ALA A N 1
ATOM 1046 C CA . ALA A 1 139 ? -8.864 0.145 -4.579 1.00 82.50 139 ALA A CA 1
ATOM 1047 C C . ALA A 1 139 ? -10.175 0.859 -4.190 1.00 82.50 139 ALA A C 1
ATOM 1049 O O . ALA A 1 139 ? -10.654 0.668 -3.071 1.00 82.50 139 ALA A O 1
ATOM 1050 N N . HIS A 1 140 ? -10.768 1.638 -5.102 1.00 70.19 140 HIS A N 1
ATOM 1051 C CA . HIS A 1 140 ? -12.108 2.229 -4.975 1.00 70.19 140 HIS A CA 1
ATOM 1052 C C . HIS A 1 140 ? -13.216 1.233 -5.306 1.00 70.19 140 HIS A C 1
ATOM 1054 O O . HIS A 1 140 ? -14.307 1.315 -4.692 1.00 70.19 140 HIS A O 1
#

InterPro domains:
  IPR001054 Adenylyl cyclase class-3/4/guanylyl cyclase [PS50125] (8-139)
  IPR029787 Nucleotide cyclase [G3DSA:3.30.70.1230] (2-139)
  IPR029787 Nucleotide cyclase [SSF55073] (36-135)

Foldseek 3Di:
DLDDDDDDDDDPPDDPVPPDDDPPPPPPDPSVVVVVVSVVLLVVLVVVLVVLQVPQPQKDFADDDPSDTDIDGDDDPVDDPVVSVVVSVVVNVVVCVVSVHDFFWFFFDDDWDWDWDDDDPPTGIDIDDPRVVRRVVRRD

Sequence (140 aa):
WCSVMAVQLCHSSLHDSTGKPSSGSCKRTNILRPLERALSEMQEFHEMIDQMLSTTPLMTAGHCVGDIFLAHTLFDIDKPQISTVVHLAMKLADVADTKNALCRIGIATGLVMGGTFGSGGRESFQIFGEPVMRALQYAH

Radius of gyration: 22.44 Å; chains: 1; bounding box: 66×36×45 Å

Organism: NCBI:txid73025